Protein AF-A0A0W0VV47-F1 (afdb_monomer_lite)

pLDDT: mean 70.92, std 16.75, range [40.88, 91.88]

Radius of gyration: 19.91 Å; chains: 1; bounding box: 59×43×30 Å

Foldseek 3Di:
DVVVVVVVQVVPDDPVVVVVVVVVVVCVVVPDDPQQQKKKFKDAPHDTPDIDGHVDPVVSVVVNVVVVVVDDARMKMFMAGPVVRDTPDIDTDPPPD

Sequence (97 aa):
MRAIFLKKLLNFVDEELVKYYLYCESKMILGQAMNHQYTAKVYSEDAEVAQKTGDDLEELYIWMLTYNNGHGCGTHGEVIDNQTQEVVRTFKKSPIE

Structure (mmCIF, N/CA/C/O backbone):
data_AF-A0A0W0VV47-F1
#
_entry.id   AF-A0A0W0VV47-F1
#
loop_
_atom_site.group_PDB
_atom_site.id
_atom_site.type_symbol
_atom_site.label_atom_id
_atom_site.label_alt_id
_atom_site.label_comp_id
_atom_site.label_asym_id
_atom_site.label_entity_id
_atom_site.label_seq_id
_atom_site.pdbx_PDB_ins_code
_atom_site.Cartn_x
_atom_site.Cartn_y
_atom_site.Cartn_z
_atom_site.occupancy
_atom_site.B_iso_or_equiv
_atom_site.auth_seq_id
_atom_site.auth_comp_id
_atom_site.auth_asym_id
_atom_site.auth_atom_id
_atom_site.pdbx_PDB_model_num
ATOM 1 N N . MET A 1 1 ? -24.812 34.147 -9.349 1.00 46.47 1 MET A N 1
ATOM 2 C CA . MET A 1 1 ? -24.703 33.367 -10.608 1.00 46.47 1 MET A CA 1
ATOM 3 C C . MET A 1 1 ? -24.822 31.850 -10.424 1.00 46.47 1 MET A C 1
ATOM 5 O O . MET A 1 1 ? -25.499 31.243 -11.240 1.00 46.47 1 MET A O 1
ATOM 9 N N . ARG A 1 2 ? -24.271 31.225 -9.365 1.00 46.75 2 ARG A N 1
ATOM 10 C CA . ARG A 1 2 ? -24.372 29.760 -9.138 1.00 46.75 2 ARG A CA 1
ATOM 11 C C . ARG A 1 2 ? -25.804 29.220 -8.942 1.00 46.75 2 ARG A C 1
ATOM 13 O O . ARG A 1 2 ? -26.128 28.154 -9.448 1.00 46.75 2 ARG A O 1
ATOM 20 N N . ALA A 1 3 ? -26.689 29.988 -8.302 1.00 47.75 3 ALA A N 1
ATOM 21 C CA . ALA A 1 3 ? -28.065 29.554 -8.022 1.00 47.75 3 ALA A CA 1
ATOM 22 C C . ALA A 1 3 ? -28.970 29.428 -9.270 1.00 47.75 3 ALA A C 1
ATOM 24 O O . ALA A 1 3 ? -29.931 28.663 -9.260 1.00 47.75 3 ALA A O 1
ATOM 25 N N . ILE A 1 4 ? -28.668 30.151 -10.357 1.00 50.38 4 ILE A N 1
ATOM 26 C CA . ILE A 1 4 ? -29.469 30.097 -11.596 1.00 50.38 4 ILE A CA 1
ATOM 27 C C . ILE A 1 4 ? -29.117 28.839 -12.407 1.00 50.38 4 ILE A C 1
ATOM 29 O O . ILE A 1 4 ? -29.993 28.239 -13.024 1.00 50.38 4 ILE A O 1
ATOM 33 N N . PHE A 1 5 ? -27.857 28.396 -12.347 1.00 51.72 5 PHE A N 1
ATOM 34 C CA . PHE A 1 5 ? -27.399 27.173 -13.010 1.00 51.72 5 PHE A CA 1
ATOM 35 C C . PHE A 1 5 ? -28.001 25.915 -12.358 1.00 51.72 5 PHE A C 1
ATOM 37 O O . PHE A 1 5 ? -28.473 25.021 -13.056 1.00 51.72 5 PHE A O 1
ATOM 44 N N . LEU A 1 6 ? -28.109 25.909 -11.023 1.00 50.41 6 LEU A N 1
ATOM 45 C CA . LEU A 1 6 ? -28.743 24.833 -10.248 1.00 50.41 6 LEU A CA 1
ATOM 46 C C . LEU A 1 6 ? -30.242 24.671 -10.556 1.00 50.41 6 LEU A C 1
ATOM 48 O O . LEU A 1 6 ? -30.709 23.550 -10.741 1.00 50.41 6 LEU A O 1
ATOM 52 N N . LYS A 1 7 ? -30.998 25.770 -10.712 1.00 52.31 7 LYS A N 1
ATOM 53 C CA . LYS A 1 7 ? -32.420 25.692 -11.111 1.00 52.31 7 LYS A CA 1
ATOM 54 C C . LYS A 1 7 ? -32.630 25.169 -12.537 1.00 52.31 7 LYS A C 1
ATOM 56 O O . LYS A 1 7 ? -33.693 24.624 -12.829 1.00 52.31 7 LYS A O 1
ATOM 61 N N . LYS A 1 8 ? -31.647 25.339 -13.427 1.00 49.88 8 LYS A N 1
ATOM 62 C CA . LYS A 1 8 ? -31.725 24.845 -14.809 1.00 49.88 8 LYS A CA 1
ATOM 63 C C . LYS A 1 8 ? -31.389 23.350 -14.908 1.00 49.88 8 LYS A C 1
ATOM 65 O O . LYS A 1 8 ? -31.991 22.669 -15.727 1.00 49.88 8 LYS A O 1
ATOM 70 N N . LEU A 1 9 ? -30.515 22.840 -14.035 1.00 49.25 9 LEU A N 1
ATOM 71 C CA . LEU A 1 9 ? -30.215 21.406 -13.889 1.00 49.25 9 LEU A CA 1
ATOM 72 C C . LEU A 1 9 ? -31.357 20.618 -13.222 1.00 49.25 9 LEU A C 1
ATOM 74 O O . LEU A 1 9 ? -31.685 19.530 -13.678 1.00 49.25 9 LEU A O 1
ATOM 78 N N . LEU A 1 10 ? -32.033 21.191 -12.219 1.00 50.97 10 LEU A N 1
ATOM 79 C CA . LEU A 1 10 ? -33.181 20.559 -11.541 1.00 50.97 10 LEU A CA 1
ATOM 80 C C . LEU A 1 10 ? -34.399 20.292 -12.448 1.00 50.97 10 LEU A C 1
ATOM 82 O O . LEU A 1 10 ? -35.257 19.502 -12.079 1.00 50.97 10 LEU A O 1
ATOM 86 N N . ASN A 1 11 ? -34.494 20.935 -13.617 1.00 51.66 11 ASN A N 1
ATOM 87 C CA . ASN A 1 11 ? -35.599 20.729 -14.564 1.00 51.66 11 ASN A CA 1
ATOM 88 C C . ASN A 1 11 ? -35.328 19.633 -15.610 1.00 51.66 11 ASN A C 1
ATOM 90 O O . ASN A 1 11 ? -36.175 19.411 -16.470 1.00 51.66 11 ASN A O 1
ATOM 94 N N . PHE A 1 12 ? -34.157 18.987 -15.591 1.00 52.94 12 PHE A N 1
ATOM 95 C CA . PHE A 1 12 ? -33.758 18.066 -16.662 1.00 52.94 12 PHE A CA 1
ATOM 96 C C . PHE A 1 12 ? -33.134 16.756 -16.179 1.00 52.94 12 PHE A C 1
ATOM 98 O O . PHE A 1 12 ? -32.691 15.954 -16.995 1.00 52.94 12 PHE A O 1
ATOM 105 N N . VAL A 1 13 ? -33.041 16.538 -14.869 1.00 52.66 13 VAL A N 1
ATOM 106 C CA . VAL A 1 13 ? -32.180 15.488 -14.335 1.00 52.66 13 VAL A CA 1
ATOM 107 C C . VAL A 1 13 ? -32.951 14.613 -13.360 1.00 52.66 13 VAL A C 1
ATOM 109 O O . VAL A 1 13 ? -33.529 15.105 -12.393 1.00 52.66 13 VAL A O 1
ATOM 112 N N . ASP A 1 14 ? -32.934 13.321 -13.680 1.00 58.81 14 ASP A N 1
ATOM 113 C CA . ASP A 1 14 ? -33.406 12.191 -12.892 1.00 58.81 14 ASP A CA 1
ATOM 114 C C . ASP A 1 14 ? -33.117 12.381 -11.392 1.00 58.81 14 ASP A C 1
ATOM 116 O O . ASP A 1 14 ? -32.019 12.798 -11.001 1.00 58.81 14 ASP A O 1
ATOM 120 N N . GLU A 1 15 ? -34.115 12.113 -10.549 1.00 57.97 15 GLU A N 1
ATOM 121 C CA . GLU A 1 15 ? -34.061 12.344 -9.101 1.00 57.97 15 GLU A CA 1
ATOM 122 C C . GLU A 1 15 ? -32.867 11.615 -8.449 1.00 57.97 15 GLU A C 1
ATOM 124 O O . GLU A 1 15 ? -32.329 12.067 -7.433 1.00 57.97 15 GLU A O 1
ATOM 129 N N . GLU A 1 16 ? -32.399 10.522 -9.064 1.00 58.44 16 GLU A N 1
ATOM 130 C CA . GLU A 1 16 ? -31.193 9.794 -8.664 1.00 58.44 16 GLU A CA 1
ATOM 131 C C . GLU A 1 16 ? -29.898 10.593 -8.843 1.00 58.44 16 GLU A C 1
ATOM 133 O O . GLU A 1 16 ? -29.048 10.596 -7.949 1.00 58.44 16 GLU A O 1
ATOM 138 N N . LEU A 1 17 ? -29.731 11.317 -9.953 1.00 58.00 17 LEU A N 1
ATOM 139 C CA . LEU A 1 17 ? -28.491 12.056 -10.205 1.00 58.00 17 LEU A CA 1
ATOM 140 C C . LEU A 1 17 ? -28.357 13.237 -9.237 1.00 58.00 17 LEU A C 1
ATOM 142 O O . LEU A 1 17 ? -27.259 13.562 -8.791 1.00 58.00 17 LEU A O 1
ATOM 146 N N . VAL A 1 18 ? -29.482 13.870 -8.891 1.00 63.25 18 VAL A N 1
ATOM 147 C CA . VAL A 1 18 ? -29.518 14.972 -7.921 1.00 63.25 18 VAL A CA 1
ATOM 148 C C . VAL A 1 18 ? -29.126 14.464 -6.532 1.00 63.25 18 VAL A C 1
ATOM 150 O O . VAL A 1 18 ? -28.325 15.110 -5.854 1.00 63.25 18 VAL A O 1
ATOM 153 N N . LYS A 1 19 ? -29.597 13.271 -6.138 1.00 64.25 19 LYS A N 1
ATOM 154 C CA . LYS A 1 19 ? -29.160 12.594 -4.904 1.00 64.25 19 LYS A CA 1
ATOM 155 C C . LYS A 1 19 ? -27.666 12.277 -4.936 1.00 64.25 19 LYS A C 1
ATOM 157 O O . LYS A 1 19 ? -26.988 12.523 -3.944 1.00 64.25 19 LYS A O 1
ATOM 162 N N . TYR A 1 20 ? -27.140 11.809 -6.068 1.00 63.19 20 TYR A N 1
ATOM 163 C CA . TYR A 1 20 ? -25.715 11.510 -6.221 1.00 63.19 20 TYR A CA 1
ATOM 164 C C . TYR A 1 20 ? -24.837 12.768 -6.108 1.00 63.19 20 TYR A C 1
ATOM 166 O O . TYR A 1 20 ? -23.847 12.769 -5.379 1.00 63.19 20 TYR A O 1
ATOM 174 N N . TYR A 1 21 ? -25.230 13.876 -6.745 1.00 60.38 21 TYR A N 1
ATOM 175 C CA . TYR A 1 21 ? -24.508 15.150 -6.649 1.00 60.38 21 TYR A CA 1
ATOM 176 C C . TYR A 1 21 ? -24.548 15.747 -5.237 1.00 60.38 21 TYR A C 1
ATOM 178 O O . TYR A 1 21 ? -23.510 16.175 -4.733 1.00 60.38 21 TYR A O 1
ATOM 186 N N . LEU A 1 22 ? -25.708 15.723 -4.570 1.00 61.66 22 LEU A N 1
ATOM 187 C CA . LEU A 1 22 ? -25.840 16.169 -3.177 1.00 61.66 22 LEU A CA 1
ATOM 188 C C . LEU A 1 22 ? -25.060 15.267 -2.209 1.00 61.66 22 LEU A C 1
ATOM 190 O O . LEU A 1 22 ? -24.467 15.767 -1.257 1.00 61.66 22 LEU A O 1
ATOM 194 N N . TYR A 1 23 ? -25.004 13.956 -2.463 1.00 62.16 23 TYR A N 1
ATOM 195 C CA . TYR A 1 23 ? -24.189 13.012 -1.696 1.00 62.16 23 TYR A CA 1
ATOM 196 C C . TYR A 1 23 ? -22.691 13.288 -1.874 1.00 62.16 23 TYR A C 1
ATOM 198 O O . TYR A 1 23 ? -21.964 13.363 -0.885 1.00 62.16 23 TYR A O 1
ATOM 206 N N . CYS A 1 24 ? -22.229 13.525 -3.106 1.00 52.16 24 CYS A N 1
ATOM 207 C CA . CYS A 1 24 ? -20.846 13.914 -3.387 1.00 52.16 24 CYS A CA 1
ATOM 208 C C . CYS A 1 24 ? -20.471 15.267 -2.759 1.00 52.16 24 CYS A C 1
ATOM 210 O O . CYS A 1 24 ? -19.397 15.377 -2.166 1.00 52.16 24 CYS A O 1
ATOM 212 N N . GLU A 1 25 ? -21.340 16.283 -2.830 1.00 57.03 25 GLU A N 1
ATOM 213 C CA . GLU A 1 25 ? -21.101 17.574 -2.166 1.00 57.03 25 GLU A CA 1
ATOM 214 C C . GLU A 1 25 ? -21.104 17.438 -0.639 1.00 57.03 25 GLU A C 1
ATOM 216 O O . GLU A 1 25 ? -20.197 17.945 0.022 1.00 57.03 25 GLU A O 1
ATOM 221 N N . SER A 1 26 ? -22.048 16.689 -0.062 1.00 55.56 26 SER A N 1
ATOM 222 C CA . SER A 1 26 ? -22.086 16.440 1.383 1.00 55.56 26 SER A CA 1
ATOM 223 C C . SER A 1 26 ? -20.867 15.643 1.871 1.00 55.56 26 SER A C 1
ATOM 225 O O . SER A 1 26 ? -20.3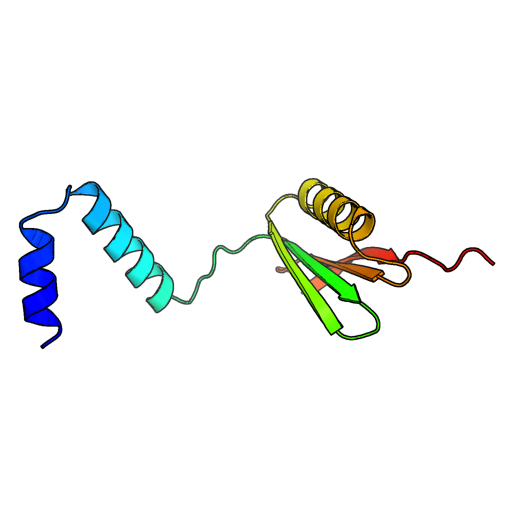95 15.883 2.981 1.00 55.56 26 SER A O 1
ATOM 227 N N . LYS A 1 27 ? -20.321 14.730 1.053 1.00 53.56 27 LYS A N 1
ATOM 228 C CA . LYS A 1 27 ? -19.082 13.982 1.337 1.00 53.56 27 LYS A CA 1
ATOM 229 C C . LYS A 1 27 ? -17.818 14.840 1.226 1.00 53.56 27 LYS A C 1
ATOM 231 O O . LYS A 1 27 ? -16.885 14.615 1.990 1.00 53.56 27 LYS A O 1
ATOM 236 N N . MET A 1 28 ? -17.794 15.842 0.342 1.00 47.69 28 MET A N 1
ATOM 237 C CA . MET A 1 28 ? -16.707 16.833 0.286 1.00 47.69 28 MET A CA 1
ATOM 238 C C . MET A 1 28 ? -16.712 17.782 1.491 1.00 47.69 28 MET A C 1
ATOM 240 O O . MET A 1 28 ? -15.645 18.171 1.955 1.00 47.69 28 MET A O 1
ATOM 244 N N . ILE A 1 29 ? -17.889 18.145 2.012 1.00 50.47 29 ILE A N 1
ATOM 245 C CA . ILE A 1 29 ? -18.018 19.082 3.142 1.00 50.47 29 ILE A CA 1
ATOM 246 C C . ILE A 1 29 ? -17.730 18.399 4.494 1.00 50.47 29 ILE A C 1
ATOM 248 O O . ILE A 1 29 ? -17.299 19.067 5.431 1.00 50.47 29 ILE A O 1
ATOM 252 N N . LEU A 1 30 ? -17.910 17.076 4.606 1.00 45.09 30 LEU A N 1
ATOM 253 C CA . LEU A 1 30 ? -17.715 16.338 5.862 1.00 45.09 30 LEU A CA 1
ATOM 254 C C . LEU A 1 30 ? -16.309 15.775 6.100 1.00 45.09 30 LEU A C 1
ATOM 256 O O . LEU A 1 30 ? -16.091 15.219 7.171 1.00 45.09 30 LEU A O 1
ATOM 260 N N . GLY A 1 31 ? -15.352 15.898 5.172 1.00 45.97 31 GLY A N 1
ATOM 261 C CA . GLY A 1 31 ? -13.950 15.524 5.435 1.00 45.97 31 GLY A CA 1
ATOM 262 C C . GLY A 1 31 ? -13.732 14.087 5.940 1.00 45.97 31 GLY A C 1
ATOM 263 O O . GLY A 1 31 ? -12.662 13.767 6.444 1.00 45.97 31 GLY A O 1
ATOM 264 N N . GLN A 1 32 ? -14.728 13.213 5.809 1.00 47.16 32 GLN A N 1
ATOM 265 C CA . GLN A 1 32 ? -14.608 11.783 6.027 1.00 47.16 32 GLN A CA 1
ATOM 266 C C . GLN A 1 32 ? -14.556 11.156 4.646 1.00 47.16 32 GLN A C 1
ATOM 268 O O . GLN A 1 32 ? -15.557 10.706 4.078 1.00 47.16 32 GLN A O 1
ATOM 273 N N . ALA A 1 33 ? -13.346 11.196 4.086 1.00 49.59 33 ALA A N 1
ATOM 274 C CA . ALA A 1 33 ? -12.939 10.249 3.070 1.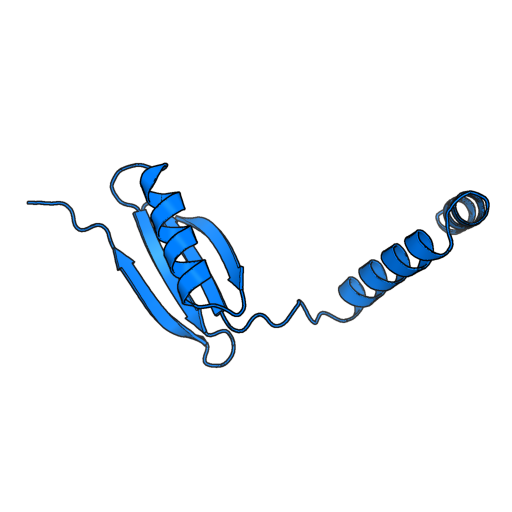00 49.59 33 ALA A CA 1
ATOM 275 C C . ALA A 1 33 ? -13.388 8.855 3.524 1.00 49.59 33 ALA A C 1
ATOM 277 O O . ALA A 1 33 ? -13.331 8.538 4.711 1.00 49.59 33 ALA A O 1
ATOM 278 N N . MET A 1 34 ? -13.887 8.055 2.587 1.00 50.47 34 MET A N 1
ATOM 279 C CA . MET A 1 34 ? -14.120 6.626 2.777 1.00 50.47 34 MET A CA 1
ATOM 280 C C . MET A 1 34 ? -12.948 6.059 3.594 1.00 50.47 34 MET A C 1
ATOM 282 O O . MET A 1 34 ? -11.818 6.078 3.100 1.00 50.47 34 MET A O 1
ATOM 286 N N . ASN A 1 35 ? -13.196 5.697 4.859 1.00 63.22 35 ASN A N 1
ATOM 287 C CA . ASN A 1 35 ? -12.165 5.289 5.814 1.00 63.22 35 ASN A CA 1
ATOM 288 C C . ASN A 1 35 ? -11.738 3.864 5.478 1.00 63.22 35 ASN A C 1
ATOM 290 O O . ASN A 1 35 ? -12.071 2.925 6.195 1.00 63.22 35 ASN A O 1
ATOM 294 N N . HIS A 1 36 ? -11.105 3.716 4.318 1.00 74.69 36 HIS A N 1
ATOM 295 C CA . HIS A 1 36 ? -10.526 2.459 3.904 1.00 74.69 36 HIS A CA 1
ATOM 296 C C . HIS A 1 36 ? -9.496 2.063 4.953 1.00 74.69 36 HIS A C 1
ATOM 298 O O . HIS A 1 36 ? -8.721 2.912 5.399 1.00 74.69 36 HIS A O 1
ATOM 304 N N . GLN A 1 37 ? -9.488 0.804 5.364 1.00 86.69 37 GLN A N 1
ATOM 305 C CA . GLN A 1 37 ? -8.606 0.352 6.433 1.00 86.69 37 GLN A CA 1
ATOM 306 C C . GLN A 1 37 ? -7.127 0.440 6.041 1.00 86.69 37 GLN A C 1
ATOM 308 O O . GLN A 1 37 ? -6.285 0.702 6.894 1.00 86.69 37 GLN A O 1
ATOM 313 N N . TYR A 1 38 ? -6.812 0.301 4.754 1.00 89.19 38 TYR A N 1
ATOM 314 C CA . TYR A 1 38 ? -5.444 0.250 4.262 1.00 89.19 38 TYR A CA 1
ATOM 315 C C . TYR A 1 38 ? -5.186 1.233 3.117 1.00 89.19 38 TYR A C 1
ATOM 317 O O . TYR A 1 38 ? -6.048 1.519 2.278 1.00 89.19 38 TYR A O 1
ATOM 325 N N . THR A 1 39 ? -3.947 1.711 3.052 1.00 90.75 39 THR A N 1
ATOM 326 C CA . THR A 1 39 ? -3.411 2.521 1.956 1.00 90.75 39 THR A CA 1
ATOM 327 C C . THR A 1 39 ? -2.143 1.871 1.429 1.00 90.75 39 THR A C 1
ATOM 329 O O . THR A 1 39 ? -1.138 1.805 2.128 1.00 90.75 39 THR A O 1
ATOM 332 N N . ALA A 1 40 ? -2.171 1.410 0.184 1.00 91.44 40 ALA A N 1
ATOM 333 C CA . ALA A 1 40 ? -0.991 0.977 -0.544 1.00 91.44 40 ALA A CA 1
ATOM 334 C C . ALA A 1 40 ? -0.353 2.146 -1.288 1.00 91.44 40 ALA A C 1
ATOM 336 O O . ALA A 1 40 ? -1.040 2.917 -1.963 1.00 91.44 40 ALA A O 1
ATOM 337 N N . LYS A 1 41 ? 0.970 2.232 -1.207 1.00 91.00 41 LYS A N 1
ATOM 338 C CA . LYS A 1 41 ? 1.794 3.223 -1.886 1.00 91.00 41 LYS A CA 1
ATOM 339 C C . LYS A 1 41 ? 2.926 2.538 -2.623 1.00 91.00 41 LYS A C 1
ATOM 341 O O . LYS A 1 41 ? 3.546 1.608 -2.112 1.00 91.00 41 LYS A O 1
ATOM 346 N N . VAL A 1 42 ? 3.193 3.012 -3.830 1.00 88.50 42 VAL A N 1
ATOM 347 C CA . VAL A 1 42 ? 4.316 2.579 -4.652 1.00 88.50 42 VAL A CA 1
ATOM 348 C C . VAL A 1 42 ? 5.225 3.770 -4.871 1.00 88.50 42 VAL A C 1
ATOM 350 O O . VAL A 1 42 ? 4.780 4.847 -5.270 1.00 88.50 42 VAL A O 1
ATOM 353 N N . TYR A 1 43 ? 6.508 3.537 -4.657 1.00 86.12 43 TYR A N 1
ATOM 354 C CA . TYR A 1 43 ? 7.572 4.501 -4.818 1.00 86.12 43 TYR A CA 1
ATOM 355 C C . TYR A 1 43 ? 8.551 4.028 -5.888 1.00 86.12 43 TYR A C 1
ATOM 357 O O . TYR A 1 43 ? 8.851 2.837 -6.022 1.00 86.12 43 TYR A O 1
ATOM 365 N N . SER A 1 44 ? 9.070 4.983 -6.647 1.00 82.31 44 SER A N 1
ATOM 366 C CA . SER A 1 44 ? 10.200 4.786 -7.548 1.00 82.31 44 SER A CA 1
ATOM 367 C C . SER A 1 44 ? 11.310 5.718 -7.106 1.00 82.31 44 SER A C 1
ATOM 369 O O . SER A 1 44 ? 11.062 6.914 -6.960 1.00 82.31 44 SER A O 1
ATOM 371 N N . GLU A 1 45 ? 12.510 5.173 -6.906 1.00 77.62 45 GLU A N 1
ATOM 372 C CA . GLU A 1 45 ? 13.631 5.877 -6.268 1.00 77.62 45 GLU A CA 1
ATOM 373 C C . GLU A 1 45 ? 13.236 6.365 -4.868 1.00 77.62 45 GLU A C 1
ATOM 375 O O . GLU A 1 45 ? 13.316 5.570 -3.939 1.00 77.62 45 GLU A O 1
ATOM 380 N N . ASP A 1 46 ? 12.719 7.590 -4.747 1.00 74.88 46 ASP A N 1
ATOM 381 C CA . ASP A 1 46 ? 12.230 8.203 -3.503 1.00 74.88 46 ASP A CA 1
ATOM 382 C C . ASP A 1 46 ? 10.910 8.987 -3.698 1.00 74.88 46 ASP A C 1
ATOM 384 O O . ASP A 1 46 ? 10.475 9.732 -2.819 1.00 74.88 46 ASP A O 1
ATOM 388 N N . ALA A 1 47 ? 10.258 8.855 -4.860 1.00 81.81 47 ALA A N 1
ATOM 389 C CA . ALA A 1 47 ? 9.023 9.567 -5.186 1.00 81.81 47 ALA A CA 1
ATOM 390 C C . ALA A 1 47 ? 7.817 8.623 -5.200 1.00 81.81 47 ALA A C 1
ATOM 392 O O . ALA A 1 47 ? 7.873 7.544 -5.793 1.00 81.81 47 ALA A O 1
ATOM 393 N N . GLU A 1 48 ? 6.707 9.044 -4.584 1.00 86.00 48 GLU A N 1
ATOM 394 C CA . GLU A 1 48 ? 5.428 8.335 -4.680 1.00 86.00 48 GLU A CA 1
ATOM 395 C C . GLU A 1 48 ? 4.923 8.421 -6.125 1.00 86.00 48 GLU A C 1
ATOM 397 O O . GLU A 1 48 ? 4.666 9.508 -6.644 1.00 86.00 48 GLU A O 1
ATOM 402 N N . VAL A 1 49 ? 4.815 7.272 -6.790 1.00 87.19 49 VAL A N 1
ATOM 403 C CA . VAL A 1 49 ? 4.367 7.185 -8.189 1.00 87.19 49 VAL A CA 1
ATOM 404 C C . VAL A 1 49 ? 2.925 6.714 -8.304 1.00 87.19 49 VAL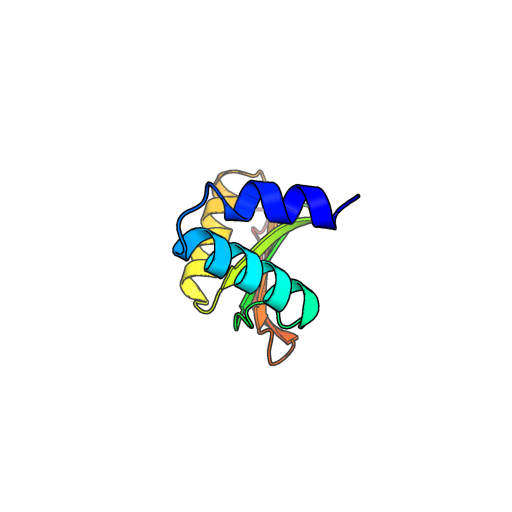 A C 1
ATOM 406 O O . VAL A 1 49 ? 2.273 6.994 -9.309 1.00 87.19 49 VAL A O 1
ATOM 409 N N . ALA A 1 50 ? 2.419 6.006 -7.294 1.00 86.88 50 ALA A N 1
ATOM 410 C CA . ALA A 1 50 ? 1.031 5.583 -7.244 1.00 86.88 50 ALA A CA 1
ATOM 411 C C . ALA A 1 50 ? 0.574 5.300 -5.812 1.00 86.88 50 ALA A C 1
ATOM 413 O O . ALA A 1 50 ? 1.337 4.804 -4.984 1.00 86.88 50 ALA A O 1
ATOM 414 N N . GLN A 1 51 ? -0.714 5.529 -5.567 1.00 89.69 51 GLN A N 1
ATOM 415 C CA . GLN A 1 51 ? -1.390 5.169 -4.327 1.00 89.69 51 GLN A CA 1
ATOM 416 C C . GLN A 1 51 ? -2.750 4.534 -4.615 1.00 89.69 51 GLN A C 1
ATOM 418 O O . GLN A 1 51 ? -3.444 4.915 -5.561 1.00 89.69 51 GLN A O 1
ATOM 423 N N . LYS A 1 52 ? -3.151 3.592 -3.763 1.00 89.12 52 LYS A N 1
ATOM 424 C CA . LYS A 1 52 ? -4.477 2.973 -3.775 1.00 89.12 52 LYS A CA 1
ATOM 425 C C . LYS A 1 52 ? -4.931 2.716 -2.344 1.00 89.12 52 LYS A C 1
ATOM 427 O O . LYS A 1 52 ? -4.181 2.181 -1.540 1.00 89.12 52 LYS A O 1
ATOM 432 N N . THR A 1 53 ? -6.168 3.074 -2.032 1.00 87.81 53 THR A N 1
ATOM 433 C CA . THR A 1 53 ? -6.805 2.776 -0.743 1.00 87.81 53 THR A CA 1
ATOM 434 C C . THR A 1 53 ? -7.787 1.621 -0.899 1.00 87.81 53 THR A C 1
ATOM 436 O O . THR A 1 53 ? -8.427 1.506 -1.945 1.00 87.81 53 THR A O 1
ATOM 439 N N . GLY A 1 54 ? -7.921 0.785 0.124 1.00 87.94 54 GLY A N 1
ATOM 440 C CA . GLY A 1 54 ? -8.821 -0.366 0.122 1.00 87.94 54 GLY A CA 1
ATOM 441 C C . GLY A 1 54 ? -8.966 -0.975 1.513 1.00 87.94 54 GLY A C 1
ATOM 442 O O . GLY A 1 54 ? -8.189 -0.670 2.413 1.00 87.94 54 GLY A O 1
ATOM 443 N N . ASP A 1 55 ? -9.965 -1.832 1.688 1.00 88.31 55 ASP A N 1
ATOM 444 C CA . ASP A 1 55 ? -10.177 -2.573 2.940 1.00 88.31 55 ASP A CA 1
ATOM 445 C C . ASP A 1 55 ? -9.527 -3.962 2.911 1.00 88.31 55 ASP A C 1
ATOM 447 O O . ASP A 1 55 ? -9.329 -4.585 3.951 1.00 88.31 55 ASP A O 1
ATOM 451 N N . ASP A 1 56 ? -9.149 -4.432 1.720 1.00 87.62 56 ASP A N 1
ATOM 452 C CA . ASP A 1 56 ? -8.521 -5.729 1.509 1.00 87.62 56 ASP A CA 1
ATOM 453 C C . ASP A 1 56 ? -7.012 -5.573 1.261 1.00 87.62 56 ASP A C 1
ATOM 455 O O . ASP A 1 56 ? -6.561 -5.042 0.240 1.00 87.62 56 ASP A O 1
ATOM 459 N N . LEU A 1 57 ? -6.221 -6.060 2.218 1.00 87.06 57 LEU A N 1
ATOM 460 C CA . LEU A 1 57 ? -4.762 -6.081 2.151 1.00 87.06 57 LEU A CA 1
ATOM 461 C C . LEU A 1 57 ? -4.246 -6.874 0.938 1.00 87.06 57 LEU A C 1
ATOM 463 O O . LEU A 1 57 ? -3.258 -6.479 0.319 1.00 87.06 57 LEU A O 1
ATOM 467 N N . GLU A 1 58 ? -4.872 -8.006 0.619 1.00 88.44 58 GLU A N 1
ATOM 468 C CA . GLU A 1 58 ? -4.443 -8.899 -0.456 1.00 88.44 58 GLU A CA 1
ATOM 469 C C . GLU A 1 58 ? -4.720 -8.269 -1.822 1.00 88.44 58 GLU A C 1
ATOM 471 O O . GLU A 1 58 ? -3.836 -8.259 -2.681 1.00 88.44 58 GLU A O 1
ATOM 476 N N . GLU A 1 59 ? -5.884 -7.638 -1.997 1.00 89.06 59 GLU A N 1
ATOM 477 C CA . GLU A 1 59 ? -6.201 -6.893 -3.221 1.00 89.06 59 GLU A CA 1
ATOM 478 C C . GLU A 1 59 ? -5.194 -5.758 -3.462 1.00 89.06 59 GLU A C 1
ATOM 480 O O . GLU A 1 59 ? -4.685 -5.572 -4.574 1.00 89.06 59 GLU A O 1
ATOM 485 N N . LEU A 1 60 ? -4.869 -5.010 -2.406 1.00 89.56 60 LEU A N 1
ATOM 486 C CA . LEU A 1 60 ? -3.876 -3.942 -2.457 1.00 89.56 60 LEU A CA 1
ATOM 487 C C . LEU A 1 60 ? -2.475 -4.475 -2.776 1.00 89.56 60 LEU A C 1
ATOM 489 O O . LEU A 1 60 ? -1.750 -3.881 -3.578 1.00 89.56 60 LEU A O 1
ATOM 493 N N . TYR A 1 61 ? -2.106 -5.620 -2.206 1.00 86.00 61 TYR A N 1
ATOM 494 C CA . TYR A 1 61 ? -0.827 -6.267 -2.469 1.00 86.00 61 TYR A CA 1
ATOM 495 C C . TYR A 1 61 ? -0.710 -6.766 -3.918 1.00 86.00 61 TYR A C 1
ATOM 497 O O . TYR A 1 61 ? 0.286 -6.489 -4.588 1.00 86.00 61 TYR A O 1
ATOM 505 N N . ILE A 1 62 ? -1.746 -7.424 -4.446 1.00 88.00 62 ILE A N 1
ATOM 506 C CA . ILE A 1 62 ? -1.808 -7.864 -5.850 1.00 88.00 62 ILE A CA 1
ATOM 507 C C . ILE A 1 62 ? -1.727 -6.663 -6.797 1.00 88.00 62 ILE A C 1
ATOM 509 O O .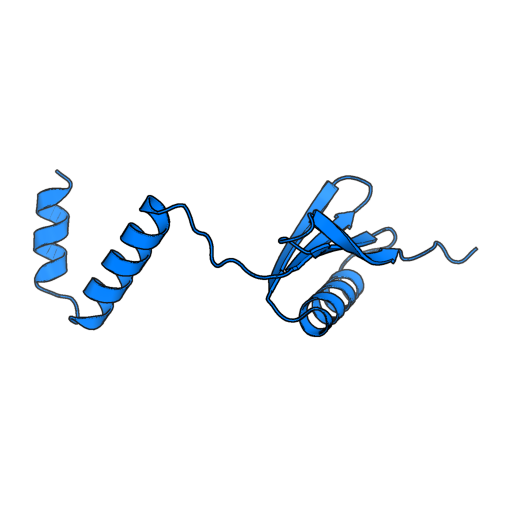 ILE A 1 62 ? -1.014 -6.709 -7.807 1.00 88.00 62 ILE A O 1
ATOM 513 N N . TRP A 1 63 ? -2.422 -5.571 -6.470 1.00 89.06 63 TRP A N 1
ATOM 514 C CA . TRP A 1 63 ? -2.378 -4.343 -7.259 1.00 89.06 63 TRP A CA 1
ATOM 515 C C . TRP A 1 63 ? -0.955 -3.776 -7.344 1.00 89.06 63 TRP A C 1
ATOM 517 O O . TRP A 1 63 ? -0.488 -3.474 -8.443 1.00 89.06 63 TRP A O 1
ATOM 527 N N . MET A 1 64 ? -0.227 -3.719 -6.225 1.00 85.31 64 MET A N 1
ATOM 528 C CA . MET A 1 64 ? 1.170 -3.269 -6.203 1.00 85.31 64 MET A CA 1
ATOM 529 C C . MET A 1 64 ? 2.100 -4.159 -7.043 1.00 85.31 64 MET A C 1
ATOM 531 O O . MET A 1 64 ? 2.934 -3.649 -7.794 1.00 85.31 64 MET A O 1
ATOM 535 N N . LEU A 1 65 ? 1.940 -5.485 -6.972 1.00 83.19 65 LEU A N 1
ATOM 536 C CA . LEU A 1 65 ? 2.716 -6.423 -7.795 1.00 83.19 65 LEU A CA 1
ATOM 537 C C . LEU A 1 65 ? 2.434 -6.240 -9.291 1.00 83.19 65 LEU A C 1
ATOM 539 O O . LEU A 1 65 ? 3.350 -6.273 -10.115 1.00 83.19 65 LEU A O 1
ATOM 543 N N . THR A 1 66 ? 1.169 -6.008 -9.639 1.00 83.56 66 THR A N 1
ATOM 544 C CA . THR A 1 66 ? 0.744 -5.759 -11.021 1.00 83.56 66 THR A CA 1
ATOM 545 C C . THR A 1 66 ? 1.304 -4.436 -11.539 1.00 83.56 66 THR A C 1
ATOM 547 O O . THR A 1 66 ? 1.769 -4.369 -12.676 1.00 83.56 66 THR A O 1
ATOM 550 N N . TYR A 1 67 ? 1.326 -3.402 -10.693 1.00 77.94 67 TYR A N 1
ATOM 551 C CA . TYR A 1 67 ? 1.907 -2.101 -11.019 1.00 77.94 67 TYR A CA 1
ATOM 552 C C . TYR A 1 67 ? 3.415 -2.206 -11.309 1.00 77.94 67 TYR A C 1
ATOM 554 O O . TYR A 1 67 ? 3.897 -1.686 -12.316 1.00 77.94 67 TYR A O 1
ATOM 562 N N . ASN A 1 68 ? 4.149 -2.957 -10.479 1.00 67.00 68 ASN A N 1
ATOM 563 C CA . ASN A 1 68 ? 5.584 -3.210 -10.645 1.00 67.00 68 ASN A CA 1
ATOM 564 C C . ASN A 1 68 ? 5.915 -3.998 -11.928 1.00 67.00 68 ASN A C 1
ATOM 566 O O . ASN A 1 68 ? 6.913 -3.714 -12.585 1.00 67.00 68 ASN A O 1
ATOM 570 N N . ASN A 1 69 ? 5.063 -4.938 -12.352 1.00 63.88 69 ASN A N 1
ATOM 571 C CA . ASN A 1 69 ? 5.273 -5.666 -13.612 1.00 63.88 6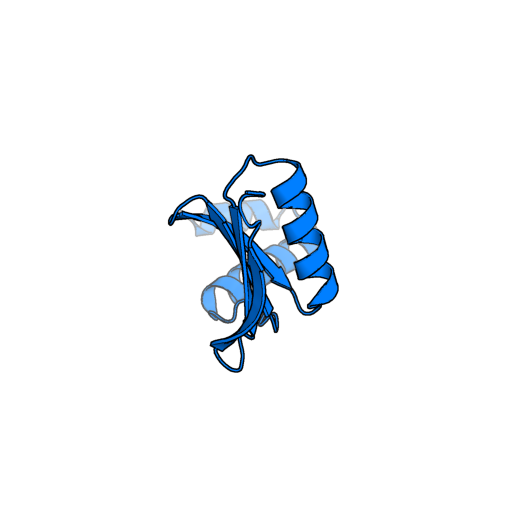9 ASN A CA 1
ATOM 572 C C . ASN A 1 69 ? 5.233 -4.764 -14.862 1.00 63.88 69 ASN A C 1
ATOM 574 O O . ASN A 1 69 ? 5.723 -5.175 -15.913 1.00 63.88 69 ASN A O 1
ATOM 578 N N . GLY A 1 70 ? 4.685 -3.547 -14.759 1.00 59.72 70 GLY A N 1
ATOM 579 C CA . GLY A 1 70 ? 4.681 -2.555 -15.837 1.00 59.72 70 GLY A CA 1
ATOM 580 C C . GLY A 1 70 ? 5.755 -1.463 -15.731 1.00 59.72 70 GLY A C 1
ATOM 581 O O . GLY A 1 70 ? 6.049 -0.824 -16.738 1.00 59.72 70 GLY A O 1
ATOM 582 N N . HIS A 1 71 ? 6.347 -1.238 -14.551 1.00 56.50 71 HIS A N 1
ATOM 583 C CA . HIS A 1 71 ? 7.224 -0.093 -14.270 1.00 56.50 71 HIS A CA 1
ATOM 584 C C . HIS A 1 71 ? 8.595 -0.529 -13.733 1.00 56.50 71 HIS A C 1
ATOM 586 O O . HIS A 1 71 ? 8.818 -0.546 -12.529 1.00 56.50 71 HIS A O 1
ATOM 592 N N . GLY A 1 72 ? 9.527 -0.811 -14.652 1.00 56.56 72 GLY A N 1
ATOM 593 C CA . GLY A 1 72 ? 10.975 -0.669 -14.439 1.00 56.56 72 GLY A CA 1
ATOM 594 C C . GLY A 1 72 ? 11.637 -1.467 -13.303 1.00 56.56 72 GLY A C 1
ATOM 595 O O . GLY A 1 72 ? 11.032 -2.233 -12.561 1.00 56.56 72 GLY A O 1
ATOM 596 N N . CYS A 1 73 ? 12.958 -1.334 -13.200 1.00 59.09 73 CYS A N 1
ATOM 597 C CA . CYS A 1 73 ? 13.747 -1.858 -12.085 1.00 59.09 73 CYS A CA 1
ATOM 598 C C . CYS A 1 73 ? 13.859 -0.764 -11.011 1.00 59.09 73 CYS A C 1
ATOM 600 O O . CYS A 1 73 ? 14.067 0.391 -11.369 1.00 59.09 73 CYS A O 1
ATOM 602 N N . GLY A 1 74 ? 13.737 -1.108 -9.724 1.00 71.25 74 GLY A N 1
ATOM 603 C CA . GLY A 1 74 ? 13.947 -0.161 -8.616 1.00 71.25 74 GLY A CA 1
ATOM 604 C C . GLY A 1 74 ? 12.689 0.413 -7.954 1.00 71.25 74 GLY A C 1
ATOM 605 O O . GLY A 1 74 ? 12.806 1.330 -7.144 1.00 71.25 74 GLY A O 1
ATOM 606 N N . THR A 1 75 ? 11.499 -0.120 -8.242 1.00 78.56 75 THR A N 1
ATOM 607 C CA . THR A 1 75 ? 10.300 0.242 -7.475 1.00 78.56 75 THR A CA 1
ATOM 608 C C . THR A 1 75 ? 10.230 -0.534 -6.160 1.00 78.56 75 THR A C 1
ATOM 610 O O . THR A 1 75 ? 10.656 -1.692 -6.038 1.00 78.56 75 THR A O 1
ATOM 613 N N . HIS A 1 76 ? 9.688 0.131 -5.152 1.00 85.88 76 HIS A N 1
ATOM 614 C CA . HIS A 1 76 ? 9.339 -0.456 -3.870 1.00 85.88 76 HIS A CA 1
ATOM 615 C C . HIS A 1 76 ? 7.958 0.047 -3.469 1.00 85.88 76 HIS A C 1
ATOM 617 O O . HIS A 1 76 ? 7.444 1.008 -4.033 1.00 85.88 76 HIS A O 1
ATOM 623 N N . GLY A 1 77 ? 7.329 -0.598 -2.505 1.00 88.00 77 GLY A N 1
ATOM 624 C CA . GLY A 1 77 ? 6.073 -0.094 -1.989 1.00 88.00 77 GLY A CA 1
ATOM 625 C C . GLY A 1 77 ? 5.715 -0.687 -0.653 1.00 88.00 77 GLY A C 1
ATOM 626 O O . GLY A 1 77 ? 6.332 -1.639 -0.167 1.00 88.00 77 GLY A O 1
ATOM 627 N N . GLU A 1 78 ? 4.715 -0.073 -0.054 1.00 91.88 78 GLU A N 1
ATOM 628 C CA . GLU A 1 78 ? 4.280 -0.338 1.302 1.00 91.88 78 GLU A CA 1
ATOM 629 C C . GLU A 1 78 ? 2.760 -0.262 1.382 1.00 91.88 78 GLU A C 1
ATOM 631 O O . GLU A 1 78 ? 2.119 0.507 0.668 1.00 91.88 78 GLU A O 1
ATOM 636 N N . VAL A 1 79 ? 2.178 -1.074 2.256 1.00 91.38 79 VAL A N 1
ATOM 637 C CA . VAL A 1 79 ? 0.784 -0.951 2.669 1.00 91.38 79 VAL A CA 1
ATOM 638 C C . VAL A 1 79 ? 0.778 -0.490 4.109 1.00 91.38 79 VAL A C 1
ATOM 640 O O . VAL A 1 79 ? 1.395 -1.123 4.966 1.00 91.38 79 VAL A O 1
ATOM 643 N N . ILE A 1 80 ? 0.073 0.602 4.350 1.00 91.06 80 ILE A N 1
ATOM 644 C CA . ILE A 1 80 ? -0.082 1.256 5.641 1.00 91.06 80 ILE A CA 1
ATOM 645 C C . ILE A 1 80 ? -1.496 0.963 6.136 1.00 91.06 80 ILE A C 1
ATOM 647 O O . ILE A 1 80 ? -2.456 1.127 5.382 1.00 91.06 80 ILE A O 1
ATOM 651 N N . ASP A 1 81 ? -1.634 0.528 7.384 1.00 89.12 81 ASP A N 1
ATOM 652 C CA . ASP A 1 81 ? -2.927 0.497 8.068 1.00 89.12 81 ASP A CA 1
ATOM 653 C C . ASP A 1 81 ? -3.276 1.918 8.511 1.00 89.12 81 ASP A C 1
ATOM 655 O O . ASP A 1 81 ? -2.535 2.560 9.254 1.00 89.12 81 ASP A O 1
ATOM 659 N N . ASN A 1 82 ? -4.401 2.441 8.036 1.00 85.81 82 ASN A N 1
ATOM 660 C CA . ASN A 1 82 ? -4.812 3.811 8.311 1.00 85.81 82 ASN A CA 1
ATOM 661 C C . ASN A 1 82 ? -5.235 4.014 9.775 1.00 85.81 82 ASN A C 1
ATOM 663 O O . ASN A 1 82 ? -5.190 5.149 10.255 1.00 85.81 82 ASN A O 1
ATOM 667 N N . GLN A 1 83 ? -5.614 2.947 10.488 1.00 85.06 83 GLN A N 1
ATOM 668 C CA . GLN A 1 83 ? -6.008 3.004 11.896 1.00 85.06 83 GLN A CA 1
ATOM 669 C C . GLN A 1 83 ? -4.792 3.116 12.816 1.00 85.06 83 GLN A C 1
ATOM 671 O O . GLN A 1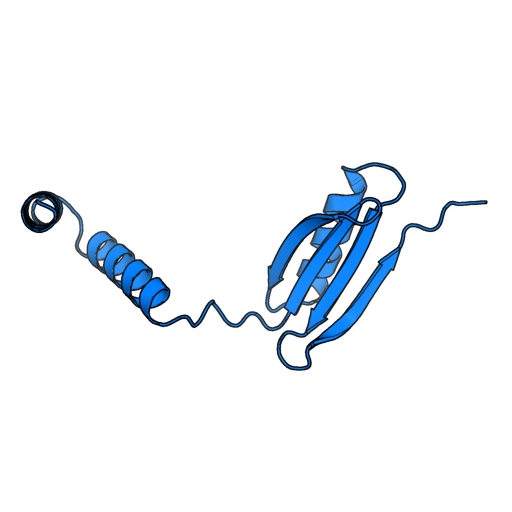 83 ? -4.789 3.947 13.723 1.00 85.06 83 GLN A O 1
ATOM 676 N N . THR A 1 84 ? -3.765 2.294 12.589 1.00 87.12 84 THR A N 1
ATOM 677 C CA . THR A 1 84 ? -2.551 2.281 13.425 1.00 87.12 84 THR A CA 1
ATOM 678 C C . THR A 1 84 ? -1.439 3.174 12.881 1.00 87.12 84 THR A C 1
ATOM 680 O O . THR A 1 84 ? -0.515 3.503 13.620 1.00 87.12 84 THR A O 1
ATOM 683 N N . GLN A 1 85 ? -1.541 3.601 11.616 1.00 85.38 85 GLN A N 1
ATOM 684 C CA . GLN A 1 85 ? -0.482 4.277 10.856 1.00 85.38 85 GLN A CA 1
ATOM 685 C C . GLN A 1 85 ? 0.799 3.431 10.735 1.00 85.38 85 GLN A C 1
ATOM 687 O O . GLN A 1 85 ? 1.887 3.963 10.520 1.00 85.38 85 GLN A O 1
ATOM 692 N N . GLU A 1 86 ? 0.681 2.106 10.860 1.00 88.25 86 GLU A N 1
ATOM 693 C CA . GLU A 1 86 ? 1.807 1.180 10.762 1.00 88.25 86 GLU A CA 1
ATOM 694 C C . GLU A 1 86 ? 1.887 0.537 9.378 1.00 88.25 86 GLU A C 1
ATOM 696 O O . GLU A 1 86 ? 0.880 0.244 8.730 1.00 88.25 86 GLU A O 1
ATOM 701 N N . VAL A 1 87 ? 3.114 0.268 8.935 1.00 89.62 87 VAL A N 1
ATOM 702 C CA . VAL A 1 87 ? 3.360 -0.464 7.695 1.00 89.62 87 VAL A CA 1
ATOM 703 C C . VAL A 1 87 ? 3.133 -1.954 7.939 1.00 89.62 87 VAL A C 1
ATOM 705 O O . VAL A 1 87 ? 3.934 -2.627 8.586 1.00 89.62 87 VAL A O 1
ATOM 708 N N . VAL A 1 88 ? 2.041 -2.480 7.392 1.00 90.56 88 VAL A N 1
ATOM 709 C CA . VAL A 1 88 ? 1.630 -3.885 7.546 1.00 90.56 88 VAL A CA 1
ATOM 710 C C . VAL A 1 88 ? 2.275 -4.808 6.512 1.00 90.56 88 VAL A C 1
ATOM 712 O O . VAL A 1 88 ? 2.445 -6.005 6.751 1.00 90.56 88 VAL A O 1
ATOM 715 N N . ARG A 1 89 ? 2.656 -4.273 5.347 1.00 88.75 89 ARG A N 1
ATOM 716 C CA . ARG A 1 89 ? 3.338 -5.013 4.276 1.00 88.75 89 ARG A CA 1
ATOM 717 C C . ARG A 1 89 ? 4.298 -4.097 3.539 1.00 88.75 89 ARG A C 1
ATOM 719 O O . ARG A 1 89 ? 3.956 -2.960 3.249 1.00 88.75 89 ARG A O 1
ATOM 726 N N . THR A 1 90 ? 5.444 -4.629 3.135 1.00 87.38 90 THR A N 1
ATOM 727 C CA . THR A 1 90 ? 6.344 -3.975 2.181 1.00 87.38 90 THR A CA 1
ATOM 728 C C . THR A 1 90 ? 6.697 -4.932 1.055 1.00 87.38 90 THR A C 1
ATOM 730 O O . THR A 1 90 ? 6.697 -6.154 1.224 1.00 87.38 90 THR A O 1
ATOM 733 N N . PHE A 1 91 ? 7.001 -4.381 -0.114 1.00 81.19 91 PHE A N 1
ATOM 734 C CA . PHE A 1 91 ? 7.699 -5.095 -1.167 1.00 81.19 91 PHE A CA 1
ATOM 735 C C . PHE A 1 91 ? 8.869 -4.238 -1.644 1.00 81.19 91 PHE A C 1
ATOM 737 O O . PHE A 1 91 ? 8.744 -3.036 -1.866 1.00 81.19 91 PHE A O 1
ATOM 744 N N . LYS A 1 92 ? 10.025 -4.869 -1.814 1.00 73.62 92 LYS A N 1
ATOM 745 C CA . LYS A 1 92 ? 11.186 -4.259 -2.449 1.00 73.62 92 LYS A CA 1
ATOM 746 C C . LYS A 1 92 ? 11.704 -5.253 -3.463 1.00 73.62 92 LYS A C 1
ATOM 748 O O . LYS A 1 92 ? 12.011 -6.392 -3.111 1.00 73.62 92 LYS A O 1
ATOM 753 N N . LYS A 1 93 ? 11.791 -4.840 -4.724 1.00 62.62 93 LYS A N 1
ATOM 754 C CA . LYS A 1 93 ? 12.529 -5.620 -5.709 1.00 62.62 93 LYS A CA 1
ATOM 755 C C . LYS A 1 93 ? 14.008 -5.414 -5.395 1.00 62.62 93 LYS A C 1
ATOM 757 O O . LYS A 1 93 ? 14.564 -4.368 -5.717 1.00 62.62 93 LYS A O 1
ATOM 762 N N . SER A 1 94 ? 14.619 -6.358 -4.679 1.00 53.66 94 SER A N 1
ATOM 763 C CA . SER A 1 94 ? 16.073 -6.346 -4.514 1.00 53.66 94 SER A CA 1
ATOM 764 C C . SER A 1 94 ? 16.719 -6.379 -5.901 1.00 53.66 94 SER A C 1
ATOM 766 O O . SER A 1 94 ? 16.234 -7.122 -6.764 1.00 53.66 94 SER A O 1
ATOM 768 N N . PRO A 1 95 ? 17.787 -5.603 -6.147 1.00 47.38 95 PRO A N 1
ATOM 769 C CA . PRO A 1 95 ? 18.645 -5.896 -7.279 1.00 47.38 95 PRO A CA 1
ATOM 770 C C . PRO A 1 95 ? 19.144 -7.333 -7.092 1.00 47.38 95 PRO A C 1
ATOM 772 O O . PRO A 1 95 ? 19.628 -7.691 -6.019 1.00 47.38 95 PRO A O 1
ATOM 775 N N . ILE A 1 96 ? 18.912 -8.177 -8.094 1.00 50.50 96 ILE A N 1
ATOM 776 C CA . ILE A 1 96 ? 19.569 -9.481 -8.173 1.00 50.50 96 ILE A CA 1
ATOM 777 C C . ILE A 1 96 ? 21.053 -9.143 -8.370 1.00 50.50 96 ILE A C 1
ATOM 779 O O . ILE A 1 96 ? 21.372 -8.478 -9.357 1.00 50.50 96 ILE A O 1
ATOM 783 N N . GLU A 1 97 ? 21.894 -9.485 -7.389 1.00 40.88 97 GLU A N 1
ATOM 784 C CA . GLU A 1 97 ? 23.363 -9.419 -7.504 1.00 40.88 97 GLU A CA 1
ATOM 785 C C . GLU A 1 97 ? 23.877 -10.273 -8.669 1.00 40.88 97 GLU A C 1
ATOM 787 O O . GLU A 1 97 ? 23.313 -11.371 -8.902 1.00 40.88 97 GLU A O 1
#

Organism: NCBI:txid45067

Secondary structure (DSSP, 8-state):
-HHHHHHHHTTTS-HHHHHHHHHHHHHHHS------SEEEEEEETTEEEEEEEES-HHHHHHHHHHHHHHS-SSEEEEEEETTT--EEEEEE-----